Protein AF-A0A382SFZ7-F1 (afdb_monomer)

Radius of gyration: 16.22 Å; Cα contacts (8 Å, |Δi|>4): 158; chains: 1; bounding box: 41×27×42 Å

Solvent-accessible surface area (backbone atoms only — not comparable to full-atom values): 7670 Å² total; per-residue (Å²): 108,42,65,64,72,28,93,85,26,70,69,26,54,35,36,77,71,65,78,35,84,85,90,74,86,60,68,68,61,53,53,47,49,49,69,69,31,43,89,69,72,53,53,66,48,65,70,82,53,78,58,58,39,70,71,45,93,55,44,68,59,53,47,52,48,22,64,77,57,73,22,27,35,37,44,60,37,67,51,75,45,58,99,62,36,31,51,59,45,28,71,59,42,59,86,37,44,76,42,80,44,67,60,78,82,42,99,45,55,76,54,20,38,76,50,35,71,95,56,57,50,69,60,33,52,52,32,62,72,56,72

Structure (mmCIF, N/CA/C/O backbone):
data_AF-A0A382SFZ7-F1
#
_entry.id   AF-A0A382SFZ7-F1
#
loop_
_atom_site.group_PDB
_atom_site.id
_atom_site.type_symbol
_atom_site.label_atom_id
_atom_site.label_alt_id
_atom_site.label_comp_id
_atom_site.label_asym_id
_atom_site.label_entity_id
_atom_site.label_seq_id
_atom_site.pdbx_PDB_ins_code
_atom_site.Cartn_x
_atom_site.Cartn_y
_atom_site.Cartn_z
_atom_site.occupancy
_atom_site.B_iso_or_equiv
_atom_site.auth_seq_id
_atom_site.auth_comp_id
_atom_site.auth_asym_id
_atom_site.auth_atom_id
_atom_site.pdbx_PDB_model_num
ATOM 1 N N . MET A 1 1 ? 7.664 -8.482 -9.509 1.00 67.19 1 MET A N 1
ATOM 2 C CA . MET A 1 1 ? 6.554 -8.118 -10.420 1.00 67.19 1 MET A CA 1
ATOM 3 C C . MET A 1 1 ? 5.357 -9.027 -10.178 1.00 67.19 1 MET A C 1
ATOM 5 O O . MET A 1 1 ? 5.561 -10.219 -9.997 1.00 67.19 1 MET A O 1
ATOM 9 N N . CYS A 1 2 ? 4.139 -8.481 -10.144 1.00 76.44 2 CYS A N 1
ATOM 10 C CA . CYS A 1 2 ? 2.917 -9.271 -9.963 1.00 76.44 2 CYS A CA 1
ATOM 11 C C . CYS A 1 2 ? 2.487 -9.956 -11.276 1.00 76.44 2 CYS A C 1
ATOM 13 O O . CYS A 1 2 ? 2.673 -9.377 -12.344 1.00 76.44 2 CYS A O 1
ATOM 15 N N . GLU A 1 3 ? 1.888 -11.151 -11.206 1.00 80.31 3 GLU A N 1
ATOM 16 C CA . GLU A 1 3 ? 1.422 -11.913 -12.381 1.00 80.31 3 GLU A CA 1
ATOM 17 C C . GLU A 1 3 ? 0.457 -11.100 -13.258 1.00 80.31 3 GLU A C 1
ATOM 19 O O . GLU A 1 3 ? 0.642 -11.039 -14.470 1.00 80.31 3 GLU A O 1
ATOM 24 N N . GLU A 1 4 ? -0.482 -10.376 -12.647 1.00 80.94 4 GLU A N 1
ATOM 25 C CA . GLU A 1 4 ? -1.509 -9.582 -13.343 1.00 80.94 4 GLU A CA 1
ATOM 26 C C . GLU A 1 4 ? -0.941 -8.408 -14.165 1.00 80.94 4 GLU A C 1
ATOM 28 O O . GLU A 1 4 ? -1.621 -7.888 -15.054 1.00 80.94 4 GLU A O 1
ATOM 33 N N . HIS A 1 5 ? 0.307 -8.015 -13.893 1.00 81.50 5 HIS A N 1
ATOM 34 C CA . HIS A 1 5 ? 1.026 -6.923 -14.557 1.00 81.50 5 HIS A CA 1
ATOM 35 C C . HIS A 1 5 ? 2.332 -7.381 -15.218 1.00 81.50 5 HIS A C 1
ATOM 37 O O . HIS A 1 5 ? 3.143 -6.556 -15.634 1.00 81.50 5 HIS A O 1
ATOM 43 N N . SER A 1 6 ? 2.559 -8.693 -15.300 1.00 85.56 6 SER A N 1
ATOM 44 C CA . SER A 1 6 ? 3.747 -9.236 -15.944 1.00 85.56 6 SER A CA 1
ATOM 45 C C . SER A 1 6 ? 3.609 -9.176 -17.466 1.00 85.56 6 SER A C 1
ATOM 47 O O . SER A 1 6 ? 2.601 -9.660 -17.988 1.00 85.56 6 SER A O 1
ATOM 49 N N . PRO A 1 7 ? 4.619 -8.687 -18.215 1.00 86.12 7 PRO A N 1
ATOM 50 C CA . PRO A 1 7 ? 4.595 -8.738 -19.677 1.00 86.12 7 PRO A CA 1
ATOM 51 C C . PRO A 1 7 ? 4.597 -10.184 -20.199 1.00 86.12 7 PRO A C 1
ATOM 53 O O . PRO A 1 7 ? 4.180 -10.437 -21.329 1.00 86.12 7 PRO A O 1
ATOM 56 N N . TYR A 1 8 ? 5.017 -11.138 -19.362 1.00 88.69 8 TYR A N 1
ATOM 57 C CA . TYR A 1 8 ? 5.022 -12.567 -19.662 1.00 88.69 8 TYR A CA 1
ATOM 58 C C . TYR A 1 8 ? 3.699 -13.268 -19.315 1.00 88.69 8 TYR A C 1
ATOM 60 O O . TYR A 1 8 ? 3.552 -14.445 -19.630 1.00 88.69 8 TYR A O 1
ATOM 68 N N . SER A 1 9 ? 2.739 -12.592 -18.666 1.00 90.38 9 SER A N 1
ATOM 69 C CA . SER A 1 9 ? 1.435 -13.189 -18.348 1.00 90.38 9 SER A CA 1
ATOM 70 C C . SER A 1 9 ? 0.505 -13.156 -19.568 1.00 90.38 9 SER A C 1
ATOM 72 O O . SER A 1 9 ? 0.158 -12.069 -20.045 1.00 90.38 9 SER A O 1
ATOM 74 N N . PRO A 1 10 ? -0.006 -14.315 -20.032 1.00 91.75 10 PRO A N 1
ATOM 75 C CA . PRO A 1 10 ? -1.034 -14.348 -21.072 1.00 91.75 10 PRO A CA 1
ATOM 76 C C . PRO A 1 10 ? -2.314 -13.617 -20.645 1.00 91.75 10 PRO A C 1
ATOM 78 O O . PRO A 1 10 ? -2.962 -12.960 -21.458 1.00 91.75 10 PRO A O 1
ATOM 81 N N . SER A 1 11 ? -2.665 -13.683 -19.353 1.00 89.81 11 SER A N 1
ATOM 82 C CA . SER A 1 11 ? -3.833 -12.978 -18.818 1.00 89.81 11 SER A CA 1
ATOM 83 C C . SER A 1 11 ? -3.641 -11.464 -18.851 1.00 89.81 11 SER A C 1
ATOM 85 O O . SER A 1 11 ? -4.590 -10.751 -19.170 1.00 89.81 11 SER A O 1
ATOM 87 N N . HIS A 1 12 ? -2.441 -10.960 -18.547 1.00 89.81 12 HIS A N 1
ATOM 88 C CA . HIS A 1 12 ? -2.133 -9.536 -18.680 1.00 89.81 12 HIS A CA 1
ATOM 89 C C . HIS A 1 12 ? -2.269 -9.073 -20.137 1.00 89.81 12 HIS A C 1
ATOM 91 O O . HIS A 1 12 ? -2.982 -8.109 -20.415 1.00 89.81 12 HIS A O 1
ATOM 97 N N . GLN A 1 13 ? -1.674 -9.810 -21.079 1.00 92.31 13 GLN A N 1
ATOM 98 C CA . GLN A 1 13 ? -1.745 -9.489 -22.507 1.00 92.31 13 GLN A CA 1
ATOM 99 C C . GLN A 1 13 ? -3.190 -9.461 -23.031 1.00 92.31 13 GLN A C 1
ATOM 101 O O . GLN A 1 13 ? -3.567 -8.518 -23.725 1.00 92.31 13 GLN A O 1
ATOM 106 N N . ALA A 1 14 ? -4.022 -10.436 -22.650 1.00 92.75 14 ALA A N 1
ATOM 107 C CA . ALA A 1 14 ? -5.442 -10.458 -23.006 1.00 92.75 14 ALA A CA 1
ATOM 108 C C . ALA A 1 14 ? -6.202 -9.234 -22.458 1.00 92.75 14 ALA A C 1
ATOM 110 O O . ALA A 1 14 ? -7.055 -8.671 -23.143 1.00 92.75 14 ALA A O 1
ATOM 111 N N . ARG A 1 15 ? -5.876 -8.764 -21.244 1.00 91.56 15 ARG A N 1
ATOM 112 C CA . ARG A 1 15 ? -6.489 -7.547 -20.675 1.00 91.56 15 ARG A CA 1
ATOM 113 C C . ARG A 1 15 ? -6.077 -6.281 -21.405 1.00 91.56 15 ARG A C 1
ATOM 115 O O . ARG A 1 15 ? -6.925 -5.432 -21.654 1.00 91.56 15 ARG A O 1
ATOM 122 N N . VAL A 1 16 ? -4.801 -6.159 -21.768 1.00 90.00 16 VAL A N 1
ATOM 123 C CA . VAL A 1 16 ? -4.298 -5.021 -22.557 1.00 90.00 16 VAL A CA 1
ATOM 124 C C . VAL A 1 16 ? -4.984 -4.957 -23.926 1.00 90.00 16 VAL A C 1
ATOM 126 O O . VAL A 1 16 ? -5.310 -3.870 -24.390 1.00 90.00 16 VAL A O 1
ATOM 129 N N . LYS A 1 17 ? -5.277 -6.112 -24.537 1.00 93.94 17 LYS A N 1
ATOM 130 C CA . LYS A 1 17 ? -6.038 -6.214 -25.796 1.00 93.94 17 LYS A CA 1
ATOM 131 C C . LYS A 1 17 ? -7.552 -6.014 -25.642 1.00 93.94 17 LYS A C 1
ATOM 133 O O . LYS A 1 17 ? -8.257 -5.973 -26.644 1.00 93.94 17 LYS A O 1
ATOM 138 N N . GLY A 1 18 ? -8.067 -5.914 -24.415 1.00 92.38 18 GLY A N 1
ATOM 139 C CA . GLY A 1 18 ? -9.504 -5.812 -24.139 1.00 92.38 18 GLY A CA 1
ATOM 140 C C . GLY A 1 18 ? -10.276 -7.135 -24.245 1.00 92.38 18 GLY A C 1
ATOM 141 O O . GLY A 1 18 ? -11.495 -7.141 -24.123 1.00 92.38 18 GLY A O 1
ATOM 142 N N . GLU A 1 19 ? -9.586 -8.262 -24.421 1.00 95.50 19 GLU A N 1
ATOM 143 C CA . GLU A 1 19 ? -10.181 -9.605 -24.521 1.00 95.50 19 GLU A CA 1
ATOM 144 C C . GLU A 1 19 ? -10.643 -10.136 -23.153 1.00 95.50 19 GLU A C 1
ATOM 146 O O . GLU A 1 19 ? -11.472 -11.041 -23.064 1.00 95.50 19 GLU A O 1
ATOM 151 N N . LYS A 1 20 ? -10.102 -9.576 -22.065 1.00 91.25 20 LYS A N 1
ATOM 152 C CA . LYS A 1 20 ? -10.444 -9.929 -20.684 1.00 91.25 20 LYS A CA 1
ATOM 153 C C . LYS A 1 20 ? -10.596 -8.658 -19.841 1.00 91.25 20 LYS A C 1
ATOM 155 O O . LYS A 1 20 ? -9.751 -7.771 -19.937 1.00 91.25 20 LYS A O 1
ATOM 160 N N . PRO A 1 21 ? -11.616 -8.547 -18.975 1.00 89.81 21 PRO A N 1
ATOM 161 C CA . PRO A 1 21 ? -11.753 -7.386 -18.104 1.00 89.81 21 PRO A CA 1
ATOM 162 C C . PRO A 1 21 ? -10.776 -7.431 -16.917 1.00 89.81 21 PRO A C 1
ATOM 164 O O . PRO A 1 21 ? -10.335 -8.495 -16.459 1.00 89.81 21 PRO A O 1
ATOM 167 N N . TYR A 1 22 ? -10.475 -6.253 -16.367 1.00 86.31 22 TYR A N 1
ATOM 168 C CA . TYR A 1 22 ? -9.848 -6.138 -15.051 1.00 86.31 22 TYR A CA 1
ATOM 169 C C . TYR A 1 22 ? -10.872 -6.452 -13.961 1.00 86.31 22 TYR A C 1
ATOM 171 O O . TYR A 1 22 ? -11.999 -5.966 -13.996 1.00 86.31 22 TYR A O 1
ATOM 179 N N . ARG A 1 23 ? -10.464 -7.248 -12.971 1.00 87.44 23 ARG A N 1
ATOM 180 C CA . ARG A 1 23 ? -11.290 -7.548 -11.799 1.00 87.44 23 ARG A CA 1
ATOM 181 C C . ARG A 1 23 ? -11.038 -6.478 -10.750 1.00 87.44 23 ARG A C 1
ATOM 183 O O . ARG A 1 23 ? -9.892 -6.267 -10.362 1.00 87.44 23 ARG A O 1
ATOM 190 N N . ARG A 1 24 ? -12.093 -5.807 -10.307 1.00 88.75 24 ARG A N 1
ATOM 191 C CA . ARG A 1 24 ? -12.042 -4.821 -9.228 1.00 88.75 24 ARG A CA 1
ATOM 192 C C . ARG A 1 24 ? -13.165 -5.151 -8.260 1.00 88.75 24 ARG A C 1
ATOM 194 O O . ARG A 1 24 ? -14.273 -5.442 -8.694 1.00 88.75 24 ARG A O 1
ATOM 201 N N . MET A 1 25 ? -12.841 -5.187 -6.976 1.00 91.56 25 MET A N 1
ATOM 202 C CA . MET A 1 25 ? -13.854 -5.272 -5.932 1.00 91.56 25 MET A CA 1
ATOM 203 C C . MET A 1 25 ? -14.520 -3.902 -5.822 1.00 91.56 25 MET A C 1
ATOM 205 O O . MET A 1 25 ? -13.822 -2.895 -5.916 1.00 91.56 25 MET A O 1
ATOM 209 N N . GLU A 1 26 ? -15.838 -3.862 -5.657 1.00 94.62 26 GLU A N 1
ATOM 210 C CA . GLU A 1 26 ? -16.553 -2.612 -5.398 1.00 94.62 26 GLU A CA 1
ATOM 211 C C . GLU A 1 26 ? -16.436 -2.225 -3.917 1.00 94.62 26 GLU A C 1
ATOM 213 O O . GLU A 1 26 ? -16.304 -3.089 -3.042 1.00 94.62 26 GLU A O 1
ATOM 218 N N . ILE A 1 27 ? -16.447 -0.924 -3.628 1.00 96.25 27 ILE A N 1
ATOM 219 C CA . ILE A 1 27 ? -16.184 -0.408 -2.276 1.00 96.25 27 ILE A CA 1
ATOM 220 C C . ILE A 1 27 ? -17.266 -0.816 -1.279 1.00 96.25 27 ILE A C 1
ATOM 222 O O . ILE A 1 27 ? -16.948 -1.143 -0.140 1.00 96.25 27 ILE A O 1
ATOM 226 N N . GLU A 1 28 ? -18.510 -0.925 -1.730 1.00 98.00 28 GLU A N 1
ATOM 227 C CA . GLU A 1 28 ? -19.669 -1.307 -0.926 1.00 98.00 28 GLU A CA 1
ATOM 228 C C . GLU A 1 28 ? -19.490 -2.710 -0.330 1.00 98.00 28 GLU A C 1
ATOM 230 O O . GLU A 1 28 ? -19.947 -2.992 0.777 1.00 98.00 28 GLU A O 1
ATOM 235 N N . THR A 1 29 ? -18.773 -3.598 -1.033 1.00 96.62 29 THR A N 1
ATOM 236 C CA . THR A 1 29 ? -18.438 -4.932 -0.509 1.00 96.62 29 THR A CA 1
ATOM 237 C C . THR A 1 29 ? -17.491 -4.828 0.684 1.00 96.62 29 THR A C 1
ATOM 239 O O . THR A 1 29 ? -17.668 -5.527 1.679 1.00 96.62 29 THR A O 1
ATOM 242 N N . ILE A 1 30 ? -16.499 -3.941 0.603 1.00 96.12 30 ILE A N 1
ATOM 243 C CA . ILE A 1 30 ? -15.517 -3.731 1.670 1.00 96.12 30 ILE A CA 1
ATOM 244 C C . ILE A 1 30 ? -16.190 -3.057 2.869 1.00 96.12 30 ILE A C 1
ATOM 246 O O . ILE A 1 30 ? -16.039 -3.528 3.992 1.00 96.12 30 ILE A O 1
ATOM 250 N N . GLU A 1 31 ? -16.984 -2.010 2.638 1.00 97.56 31 GLU A N 1
ATOM 25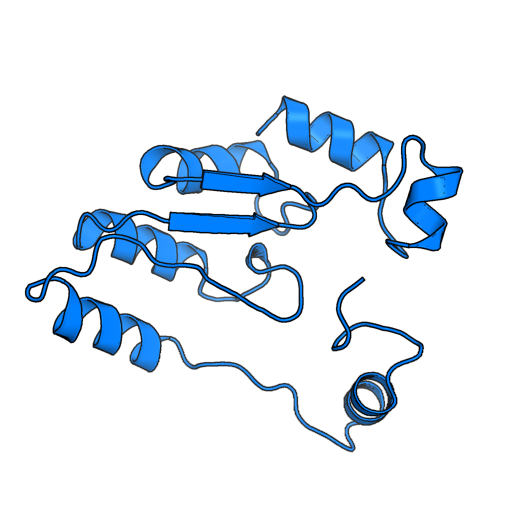1 C CA . GLU A 1 31 ? -17.752 -1.323 3.687 1.00 97.56 31 GLU A CA 1
ATOM 252 C C . GLU A 1 31 ? -18.669 -2.286 4.441 1.00 97.56 31 GLU A C 1
ATOM 254 O O . GLU A 1 31 ? -18.692 -2.291 5.674 1.00 97.56 31 GLU A O 1
ATOM 259 N N . LYS A 1 32 ? -19.364 -3.159 3.703 1.00 97.00 32 LYS A N 1
ATOM 260 C CA . LYS A 1 32 ? -20.197 -4.205 4.289 1.00 97.00 32 LYS A CA 1
ATOM 261 C C . LYS A 1 32 ? -19.383 -5.122 5.205 1.00 97.00 32 LYS A C 1
ATOM 263 O O . LYS A 1 32 ? -19.785 -5.313 6.350 1.00 97.00 32 LYS A O 1
ATOM 268 N N . ILE A 1 33 ? -18.229 -5.622 4.753 1.00 95.19 33 ILE A N 1
ATOM 269 C CA . ILE A 1 33 ? -17.355 -6.489 5.565 1.00 95.19 33 ILE A CA 1
ATOM 270 C C . ILE A 1 33 ? -16.914 -5.786 6.852 1.00 95.19 33 ILE A C 1
ATOM 272 O O . ILE A 1 33 ? -17.001 -6.378 7.923 1.00 95.19 33 ILE A O 1
ATOM 276 N N . PHE A 1 34 ? -16.490 -4.522 6.781 1.00 96.25 34 PHE A N 1
ATOM 277 C CA . PHE A 1 34 ? -16.151 -3.754 7.983 1.00 96.25 34 PHE A CA 1
ATOM 278 C C . PHE A 1 34 ? -17.337 -3.678 8.950 1.00 96.25 34 PHE A C 1
ATOM 280 O O . PHE A 1 34 ? -17.191 -4.006 10.127 1.00 96.25 34 PHE A O 1
ATOM 287 N N . SER A 1 35 ? -18.523 -3.321 8.448 1.00 95.56 35 SER A N 1
ATOM 288 C CA . SER A 1 35 ? -19.722 -3.185 9.280 1.00 95.56 35 SER A CA 1
ATOM 289 C C . SER A 1 35 ? -20.162 -4.500 9.935 1.00 95.56 35 SER A C 1
ATOM 291 O O . SER A 1 35 ? -20.554 -4.503 11.100 1.00 95.56 35 SER A O 1
ATOM 293 N N . GLU A 1 36 ? -20.061 -5.622 9.218 1.00 95.50 36 GLU A N 1
ATOM 294 C CA . GLU A 1 36 ? -20.488 -6.937 9.701 1.00 95.50 36 GLU A CA 1
ATOM 295 C C . GLU A 1 36 ? -19.444 -7.578 10.624 1.00 95.50 36 GLU A C 1
ATOM 297 O O . GLU A 1 36 ? -19.799 -8.311 11.549 1.00 95.50 36 GLU A O 1
ATOM 302 N N . CYS A 1 37 ? -18.153 -7.317 10.404 1.00 94.75 37 CYS A N 1
ATOM 303 C CA . CYS A 1 37 ? -17.078 -8.020 11.100 1.00 94.75 37 CYS A CA 1
ATOM 304 C C . CYS A 1 37 ? -16.443 -7.230 12.254 1.00 94.75 37 CYS A C 1
ATOM 306 O O . CYS A 1 37 ? -15.856 -7.862 13.134 1.00 94.75 37 CYS A O 1
ATOM 308 N N . ALA A 1 38 ? -16.567 -5.898 12.313 1.00 85.38 38 ALA A N 1
ATOM 309 C CA . ALA A 1 38 ? -15.939 -5.089 13.368 1.00 85.38 38 ALA A CA 1
ATOM 310 C C . ALA A 1 38 ? -16.378 -5.506 14.784 1.00 85.38 38 ALA A C 1
ATOM 312 O O . ALA A 1 38 ? -15.545 -5.705 15.664 1.00 85.38 38 ALA A O 1
ATOM 313 N N . GLY A 1 39 ? -17.677 -5.754 14.990 1.00 86.56 39 GLY A N 1
ATOM 314 C CA . GLY A 1 39 ? -18.203 -6.263 16.266 1.00 86.56 39 GLY A CA 1
ATOM 315 C C . GLY A 1 39 ? -17.889 -7.740 16.544 1.00 86.56 39 GLY A C 1
ATOM 316 O O . GLY A 1 39 ? -18.137 -8.221 17.645 1.00 86.56 39 GLY A O 1
ATOM 317 N N . ASN A 1 40 ? -17.338 -8.459 15.562 1.00 92.12 40 ASN A N 1
ATOM 318 C CA . ASN A 1 40 ? -17.098 -9.904 15.599 1.00 92.12 40 ASN A CA 1
ATOM 319 C C . ASN A 1 40 ? -15.599 -10.255 15.613 1.00 92.12 40 ASN A C 1
ATOM 321 O O . ASN A 1 40 ? -15.203 -11.351 15.220 1.00 92.12 40 ASN A O 1
ATOM 325 N N . GLY A 1 41 ? -14.756 -9.331 16.082 1.00 93.19 41 GLY A N 1
ATOM 326 C CA . GLY A 1 41 ? -13.333 -9.588 16.304 1.00 93.19 41 GLY A CA 1
ATOM 327 C C . GLY A 1 41 ? -12.434 -9.351 15.092 1.00 93.19 41 GLY A C 1
ATOM 328 O O . GLY A 1 41 ? -11.289 -9.806 15.110 1.00 93.19 41 GLY A O 1
ATOM 329 N N . LEU A 1 42 ? -12.903 -8.631 14.066 1.00 95.88 42 LEU A N 1
ATOM 330 C CA . LEU A 1 42 ? -12.016 -8.085 13.039 1.00 95.88 42 LEU A CA 1
ATOM 331 C C . LEU A 1 42 ? -11.013 -7.123 13.690 1.00 95.88 42 LEU A C 1
ATOM 333 O O . LEU A 1 42 ? -11.406 -6.161 14.340 1.00 95.88 42 LEU A O 1
ATOM 337 N N . ARG A 1 43 ? -9.717 -7.393 13.518 1.00 96.19 43 ARG A N 1
ATOM 338 C CA . ARG A 1 43 ? -8.628 -6.590 14.109 1.00 96.19 43 ARG A CA 1
ATOM 339 C C . ARG A 1 43 ? -7.713 -5.959 13.081 1.00 96.19 43 ARG A C 1
ATOM 341 O O . ARG A 1 43 ? -7.111 -4.929 13.354 1.00 96.19 43 ARG A O 1
ATOM 348 N N . GLU A 1 44 ? -7.581 -6.594 11.929 1.00 96.62 44 GLU A N 1
ATOM 349 C CA . GLU A 1 44 ? -6.651 -6.190 10.891 1.00 96.62 44 GLU A CA 1
ATOM 350 C C . GLU A 1 44 ? -7.220 -6.549 9.522 1.00 96.62 44 GLU A C 1
ATOM 352 O O . GLU A 1 44 ? -7.857 -7.593 9.361 1.00 96.62 44 GLU A O 1
ATOM 357 N N . ILE A 1 45 ? -6.963 -5.693 8.539 1.00 95.88 45 ILE A N 1
ATOM 358 C CA . ILE A 1 45 ? -7.190 -5.979 7.128 1.00 95.88 45 ILE A CA 1
ATOM 359 C C . ILE A 1 45 ? -5.874 -5.965 6.358 1.00 95.88 45 ILE A C 1
ATOM 361 O O . ILE A 1 45 ? -4.993 -5.143 6.605 1.00 95.88 45 ILE A O 1
ATOM 365 N N . ILE A 1 46 ? -5.780 -6.851 5.369 1.00 95.50 46 ILE A N 1
ATOM 366 C CA . ILE A 1 46 ? -4.661 -6.913 4.430 1.00 95.50 46 ILE A CA 1
ATOM 367 C C . ILE A 1 46 ? -5.224 -6.688 3.024 1.00 95.50 46 ILE A C 1
ATOM 369 O O . ILE A 1 46 ? -5.747 -7.635 2.429 1.00 95.50 46 ILE A O 1
ATOM 373 N N . PRO A 1 47 ? -5.163 -5.462 2.466 1.00 90.50 47 PRO A N 1
ATOM 374 C CA . PRO A 1 47 ? -5.549 -5.199 1.083 1.00 90.50 47 PRO A CA 1
ATOM 375 C C . PRO A 1 47 ? -4.577 -5.871 0.107 1.00 90.50 47 PRO A C 1
ATOM 377 O O . PRO A 1 47 ? -3.691 -5.241 -0.470 1.00 90.50 47 PRO A O 1
ATOM 380 N N . SER A 1 48 ? -4.726 -7.181 -0.092 1.00 76.31 48 SER A N 1
ATOM 381 C CA . SER A 1 48 ? -3.956 -7.905 -1.093 1.00 76.31 48 SER A CA 1
ATOM 382 C C . SER A 1 48 ? -4.571 -7.634 -2.460 1.00 76.31 48 SER A C 1
ATOM 384 O O . SER A 1 48 ? -5.626 -8.169 -2.810 1.00 76.31 48 SER A O 1
ATOM 386 N N . THR A 1 49 ? -3.912 -6.796 -3.247 1.00 72.94 49 THR A N 1
ATOM 387 C CA . THR A 1 49 ? -4.193 -6.703 -4.678 1.00 72.94 49 THR A CA 1
ATOM 388 C C . THR A 1 49 ? -3.086 -7.406 -5.441 1.00 72.94 49 THR A C 1
ATOM 390 O O . THR A 1 49 ? -1.952 -7.526 -4.978 1.00 72.94 49 THR A O 1
ATOM 393 N N . MET A 1 50 ? -3.412 -7.877 -6.636 1.00 73.06 50 MET A N 1
ATOM 394 C CA . MET A 1 50 ? -2.399 -8.300 -7.586 1.00 73.06 50 MET A CA 1
ATOM 395 C C . MET A 1 50 ? -1.861 -7.050 -8.300 1.00 73.06 50 MET A C 1
ATOM 397 O O . MET A 1 50 ? -2.278 -6.744 -9.412 1.00 73.06 50 MET A O 1
ATOM 401 N N . GLY A 1 51 ? -1.005 -6.279 -7.626 1.00 85.06 51 GLY A N 1
ATOM 402 C CA . GLY A 1 51 ? -0.532 -4.974 -8.096 1.00 85.06 51 GLY A CA 1
ATOM 403 C C . GLY A 1 51 ? -0.156 -4.043 -6.943 1.00 85.06 51 GLY A C 1
ATOM 404 O O . GLY A 1 51 ? 0.164 -4.513 -5.857 1.00 85.06 51 GLY A O 1
ATOM 405 N N . GLU A 1 52 ? -0.178 -2.732 -7.199 1.00 91.44 52 GLU A N 1
ATOM 406 C CA . GLU A 1 52 ? 0.055 -1.692 -6.186 1.00 91.44 52 GLU A CA 1
ATOM 407 C C . GLU A 1 52 ? -1.269 -1.298 -5.508 1.00 91.44 52 GLU A C 1
ATOM 409 O O . GLU A 1 52 ? -2.095 -0.664 -6.169 1.00 91.44 52 GLU A O 1
ATOM 414 N N . PRO A 1 53 ? -1.507 -1.613 -4.219 1.00 93.69 53 PRO A N 1
ATOM 415 C CA . PRO A 1 53 ? -2.781 -1.303 -3.566 1.00 93.69 53 PRO A CA 1
ATOM 416 C C . PRO A 1 53 ? -3.110 0.193 -3.546 1.00 93.69 53 PRO A C 1
ATOM 418 O O . PRO A 1 53 ? -4.278 0.563 -3.688 1.00 93.69 53 PRO A O 1
ATOM 421 N N . LEU A 1 54 ? -2.101 1.067 -3.448 1.00 95.19 54 LEU A N 1
ATOM 422 C CA . LEU A 1 54 ? -2.301 2.514 -3.366 1.00 95.19 54 LEU A CA 1
ATOM 423 C C . LEU A 1 54 ? -2.858 3.137 -4.655 1.00 95.19 54 LEU A C 1
ATOM 425 O O . LEU A 1 54 ? -3.297 4.285 -4.610 1.00 95.19 54 LEU A O 1
ATOM 429 N N . ILE A 1 55 ? -2.915 2.417 -5.789 1.00 93.19 55 ILE A N 1
ATOM 430 C CA . ILE A 1 55 ? -3.619 2.892 -7.000 1.00 93.19 55 ILE A CA 1
ATOM 431 C C . ILE A 1 55 ? -5.132 2.670 -6.927 1.00 93.19 55 ILE A C 1
ATOM 433 O O . ILE A 1 55 ? -5.880 3.276 -7.702 1.00 93.19 55 ILE A O 1
ATOM 437 N N . TYR A 1 56 ? -5.616 1.812 -6.024 1.00 93.62 56 TYR A N 1
ATOM 438 C CA . TYR A 1 56 ? -7.041 1.528 -5.917 1.00 93.62 56 TYR A CA 1
ATOM 439 C C . TYR A 1 56 ? -7.807 2.816 -5.594 1.00 93.62 56 TYR A C 1
ATOM 441 O O . TYR A 1 56 ? -7.429 3.576 -4.700 1.00 93.62 56 TYR A O 1
ATOM 449 N N . LYS A 1 57 ? -8.865 3.107 -6.365 1.00 94.12 57 LYS A N 1
ATOM 450 C CA . LYS A 1 57 ? -9.597 4.389 -6.295 1.00 94.12 57 LYS A CA 1
ATOM 451 C C . LYS A 1 57 ? -10.189 4.680 -4.911 1.00 94.12 57 LYS A C 1
ATOM 453 O O . LYS A 1 57 ? -10.370 5.840 -4.577 1.00 94.12 57 LYS A O 1
ATOM 458 N N . HIS A 1 58 ? -10.447 3.645 -4.111 1.00 96.06 58 HIS A N 1
ATOM 459 C CA . HIS A 1 58 ? -11.056 3.769 -2.786 1.00 96.06 58 HIS A CA 1
ATOM 460 C C . HIS A 1 58 ? -10.085 3.451 -1.639 1.00 96.06 58 HIS A C 1
ATOM 462 O O . HIS A 1 58 ? -10.528 3.174 -0.531 1.00 96.06 58 HIS A O 1
ATOM 468 N N . MET A 1 59 ? -8.766 3.489 -1.866 1.00 97.06 59 MET A N 1
ATOM 469 C CA . MET A 1 59 ? -7.792 3.204 -0.803 1.00 97.06 59 MET A CA 1
ATOM 470 C C . MET A 1 59 ? -7.920 4.166 0.391 1.00 97.06 59 MET A C 1
ATOM 472 O O . MET A 1 59 ? -7.885 3.723 1.533 1.00 97.06 59 MET A O 1
ATOM 476 N N . GLN A 1 60 ? -8.146 5.463 0.147 1.00 97.75 60 GLN A N 1
ATOM 477 C CA . GLN A 1 60 ? -8.394 6.431 1.227 1.00 97.75 60 GLN A CA 1
ATOM 478 C C . GLN A 1 60 ? -9.648 6.067 2.032 1.00 97.75 60 GLN A C 1
ATOM 480 O O . GLN A 1 60 ? -9.608 6.073 3.256 1.00 97.75 60 GLN A O 1
ATOM 485 N N . ARG A 1 61 ? -10.718 5.624 1.360 1.00 98.00 61 ARG A N 1
ATOM 486 C CA . ARG A 1 61 ? -11.931 5.148 2.034 1.00 98.00 61 ARG A CA 1
ATOM 487 C C . ARG A 1 61 ? -11.664 3.925 2.917 1.00 98.00 61 ARG A C 1
ATOM 489 O O . ARG A 1 61 ? -12.215 3.828 4.003 1.00 98.00 61 ARG A O 1
ATOM 496 N N . ILE A 1 62 ? -10.795 3.009 2.487 1.00 97.69 62 ILE A N 1
ATOM 497 C CA . ILE A 1 62 ? -10.374 1.869 3.319 1.00 97.69 62 ILE A CA 1
ATOM 498 C C . ILE A 1 62 ? -9.662 2.355 4.591 1.00 97.69 62 ILE A C 1
ATOM 500 O O . ILE A 1 62 ? -9.944 1.850 5.672 1.00 97.69 62 ILE A O 1
ATOM 504 N N . ILE A 1 63 ? -8.781 3.352 4.481 1.00 98.31 63 ILE A N 1
ATOM 505 C CA . ILE A 1 63 ? -8.081 3.947 5.631 1.00 98.31 63 ILE A CA 1
ATOM 506 C C . ILE A 1 63 ? -9.072 4.635 6.584 1.00 98.31 63 ILE A C 1
ATOM 508 O O . ILE A 1 63 ? -8.991 4.450 7.796 1.00 98.31 63 ILE A O 1
ATOM 512 N N . GLU A 1 64 ? -10.052 5.371 6.055 1.00 98.44 64 GLU A N 1
ATOM 513 C CA . GLU A 1 64 ? -11.132 5.959 6.860 1.00 98.44 64 GLU A CA 1
ATOM 514 C C . GLU A 1 64 ? -11.924 4.891 7.628 1.00 98.44 64 GLU A C 1
ATOM 516 O O . GLU A 1 64 ? -12.230 5.080 8.804 1.00 98.44 64 GLU A O 1
ATOM 521 N N . LEU A 1 65 ? -12.230 3.753 6.995 1.00 98.19 65 LEU A N 1
ATOM 522 C CA . LEU A 1 65 ? -12.900 2.631 7.659 1.00 98.19 65 LEU A CA 1
ATOM 523 C C . LEU A 1 65 ? -12.031 2.034 8.774 1.00 98.19 65 LEU A C 1
ATOM 525 O O . LEU A 1 65 ? -12.553 1.715 9.841 1.00 98.19 65 LEU A O 1
ATOM 529 N N . CYS A 1 66 ? -10.715 1.926 8.570 1.00 98.00 66 CYS A N 1
ATOM 530 C CA . CYS A 1 66 ? -9.784 1.510 9.621 1.00 98.00 66 CYS A CA 1
ATOM 531 C C . CYS A 1 66 ? -9.860 2.428 10.848 1.00 98.00 66 CYS A C 1
ATOM 533 O O . CYS A 1 66 ? -9.951 1.934 11.970 1.00 98.00 66 CYS A O 1
ATOM 535 N N . HIS A 1 67 ? -9.902 3.750 10.645 1.00 97.94 67 HIS A N 1
ATOM 536 C CA . HIS A 1 67 ? -10.125 4.701 11.736 1.00 97.94 67 HIS A CA 1
ATOM 537 C C . HIS A 1 67 ? -11.493 4.516 12.399 1.00 97.94 67 HIS A C 1
ATOM 539 O O . HIS A 1 67 ? -11.576 4.450 13.621 1.00 97.94 67 HIS A O 1
ATOM 545 N N . GLN A 1 68 ? -12.559 4.421 11.601 1.00 97.50 68 GLN A N 1
ATOM 546 C CA . GLN A 1 68 ? -13.936 4.350 12.091 1.00 97.50 68 GLN A CA 1
ATOM 547 C C . GLN A 1 68 ? -14.197 3.109 12.956 1.00 97.50 68 GLN A C 1
ATOM 549 O O . GLN A 1 68 ? -14.938 3.190 13.934 1.00 97.50 68 GLN A O 1
ATOM 554 N N . TYR A 1 69 ? -13.628 1.967 12.576 1.00 97.25 69 TYR A N 1
ATOM 555 C CA . TYR A 1 69 ? -13.875 0.678 13.224 1.00 97.25 69 TYR A CA 1
ATOM 556 C C . TYR A 1 69 ? -12.723 0.215 14.126 1.00 97.25 69 TYR A C 1
ATOM 558 O O . TYR A 1 69 ? -12.756 -0.913 14.607 1.00 97.25 69 TYR A O 1
ATOM 566 N N . GLU A 1 70 ? -11.707 1.058 14.336 1.00 96.44 70 GLU A N 1
ATOM 567 C CA . GLU A 1 70 ? -10.496 0.736 15.109 1.00 96.44 70 GLU A CA 1
ATOM 568 C C . GLU A 1 70 ? -9.780 -0.545 14.626 1.00 96.44 70 GLU A C 1
ATOM 570 O O . GLU A 1 70 ? -9.179 -1.295 15.398 1.00 96.44 70 GLU A O 1
ATOM 575 N N . VAL A 1 71 ? -9.822 -0.785 1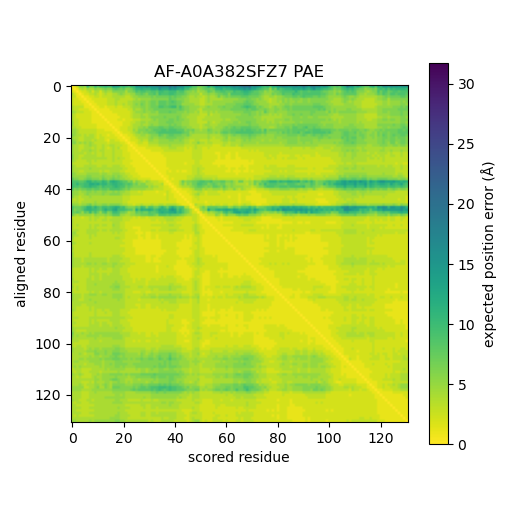3.313 1.00 97.38 71 VAL A N 1
ATOM 576 C CA . VAL A 1 71 ? -9.185 -1.923 12.640 1.00 97.38 71 VAL A CA 1
ATOM 577 C C . VAL A 1 71 ? -7.828 -1.492 12.096 1.00 97.38 71 VAL A C 1
ATOM 579 O O . VAL A 1 71 ? -7.687 -0.410 11.531 1.00 97.38 71 VAL A O 1
ATOM 582 N N . LYS A 1 72 ? -6.811 -2.342 12.237 1.00 98.06 72 LYS A N 1
ATOM 583 C CA . LYS A 1 72 ? -5.467 -2.063 11.728 1.00 98.06 72 LYS A CA 1
ATOM 584 C C . LYS A 1 72 ? -5.315 -2.372 10.243 1.00 98.06 72 LYS A C 1
ATOM 586 O O . LYS A 1 72 ? -5.966 -3.259 9.694 1.00 98.06 72 LYS A O 1
ATOM 591 N N . LEU A 1 73 ? -4.426 -1.633 9.594 1.00 98.19 73 LEU A N 1
ATOM 592 C CA . LEU A 1 73 ? -4.055 -1.823 8.201 1.00 98.19 73 LEU A CA 1
ATOM 593 C C . LEU A 1 73 ? -2.696 -2.513 8.105 1.00 98.19 73 LEU A C 1
ATOM 595 O O . LEU A 1 73 ? -1.687 -1.983 8.562 1.00 98.19 73 LEU A O 1
ATOM 599 N N . ASN A 1 74 ? -2.663 -3.648 7.422 1.00 97.88 74 ASN A N 1
ATOM 600 C CA . ASN A 1 74 ? -1.438 -4.324 7.039 1.00 97.88 74 ASN A CA 1
ATOM 601 C C . ASN A 1 74 ? -1.259 -4.193 5.522 1.00 97.88 74 ASN A C 1
ATOM 603 O O . ASN A 1 74 ? -1.978 -4.794 4.721 1.00 97.88 74 ASN A O 1
ATOM 607 N N . LEU A 1 75 ? -0.327 -3.331 5.128 1.00 96.88 75 LEU A N 1
ATOM 608 C CA . LEU A 1 75 ? -0.123 -2.921 3.746 1.00 96.88 75 LEU A CA 1
ATOM 609 C C . LEU A 1 75 ? 1.159 -3.539 3.184 1.00 96.88 75 LEU A C 1
ATOM 611 O O . LEU A 1 75 ? 2.207 -3.524 3.825 1.00 96.88 75 LEU A O 1
ATOM 615 N N . THR A 1 76 ? 1.086 -4.020 1.944 1.00 95.44 76 THR A N 1
ATOM 616 C CA . THR A 1 76 ? 2.263 -4.332 1.124 1.00 95.44 76 THR A CA 1
ATOM 617 C C . THR A 1 76 ? 2.232 -3.451 -0.120 1.00 95.44 76 THR A C 1
ATOM 619 O O . THR A 1 76 ? 1.308 -3.569 -0.920 1.00 95.44 76 THR A O 1
ATOM 622 N N . THR A 1 77 ? 3.226 -2.583 -0.296 1.00 93.69 77 THR A N 1
ATOM 623 C CA . THR A 1 77 ? 3.350 -1.654 -1.433 1.00 93.69 77 THR A CA 1
ATOM 624 C C . THR A 1 77 ? 4.667 -1.884 -2.182 1.00 93.69 77 THR A C 1
ATOM 626 O O . THR A 1 77 ? 5.611 -2.479 -1.660 1.00 93.69 77 THR A O 1
ATOM 629 N N . ASN A 1 78 ? 4.743 -1.438 -3.432 1.00 92.50 78 ASN A N 1
ATOM 630 C CA . ASN A 1 78 ? 5.968 -1.383 -4.227 1.00 92.50 78 ASN A CA 1
ATOM 631 C C . ASN A 1 78 ? 6.757 -0.071 -4.037 1.00 92.50 78 ASN A C 1
ATOM 633 O O . ASN A 1 78 ? 7.775 0.119 -4.703 1.00 92.50 78 ASN A O 1
ATOM 637 N N . GLY A 1 79 ? 6.281 0.824 -3.163 1.00 93.38 79 GLY A N 1
ATOM 638 C CA . GLY A 1 79 ? 6.970 2.062 -2.792 1.00 93.38 79 GLY A CA 1
ATOM 639 C C . GLY A 1 79 ? 6.831 3.211 -3.790 1.00 93.38 79 GLY A C 1
ATOM 640 O O . GLY A 1 79 ? 7.564 4.180 -3.676 1.00 93.38 79 GLY A O 1
ATOM 641 N N . THR A 1 80 ? 5.913 3.129 -4.760 1.00 92.81 80 THR A N 1
ATOM 642 C CA . THR A 1 80 ? 5.710 4.200 -5.763 1.00 92.81 80 THR A CA 1
ATOM 643 C C . THR A 1 80 ? 4.771 5.327 -5.316 1.00 92.81 80 THR A C 1
ATOM 645 O O . THR A 1 80 ? 4.615 6.303 -6.046 1.00 92.81 80 THR A O 1
ATOM 648 N N . PHE A 1 81 ? 4.103 5.184 -4.163 1.00 96.12 81 PHE A N 1
ATOM 649 C CA . PHE A 1 81 ? 3.250 6.200 -3.513 1.00 96.12 81 PHE A CA 1
ATOM 650 C C . PHE A 1 81 ? 2.420 7.095 -4.467 1.00 96.12 81 PHE A C 1
ATOM 652 O O . PHE A 1 81 ? 2.482 8.327 -4.416 1.00 96.12 81 PHE A O 1
ATOM 659 N N . PRO A 1 82 ? 1.597 6.497 -5.347 1.00 94.81 82 PRO A N 1
ATOM 660 C CA . PRO A 1 82 ? 0.941 7.199 -6.447 1.00 94.81 82 PRO A CA 1
ATOM 661 C C . PRO A 1 82 ? -0.064 8.254 -5.963 1.00 94.81 82 PRO A C 1
ATOM 663 O O . PRO A 1 82 ? -0.745 8.064 -4.958 1.00 94.81 82 PRO A O 1
ATOM 666 N N . ARG A 1 83 ? -0.256 9.322 -6.748 1.00 95.81 83 ARG A N 1
ATOM 667 C CA . ARG A 1 83 ? -1.211 10.435 -6.529 1.00 95.81 83 ARG A CA 1
ATOM 668 C C . ARG A 1 83 ? -0.860 11.394 -5.391 1.00 95.81 83 ARG A C 1
ATOM 670 O O . ARG A 1 83 ? -0.850 12.591 -5.638 1.00 95.81 83 ARG A O 1
ATOM 677 N N . LEU A 1 84 ? -0.617 10.890 -4.182 1.00 97.25 84 LEU A N 1
ATOM 678 C CA . LEU A 1 84 ? -0.420 11.735 -2.996 1.00 97.25 84 LEU A CA 1
ATOM 679 C C . LEU A 1 84 ? 1.059 11.963 -2.654 1.00 97.25 84 LEU A C 1
ATOM 681 O O . LEU A 1 84 ? 1.372 12.949 -1.994 1.00 97.25 84 LEU A O 1
ATOM 685 N N . GLY A 1 85 ? 1.961 11.099 -3.130 1.00 97.75 85 GLY A N 1
ATOM 686 C CA . GLY A 1 85 ? 3.364 11.102 -2.713 1.00 97.75 85 GLY A CA 1
ATOM 687 C C . GLY A 1 85 ? 3.565 10.451 -1.343 1.00 97.75 85 GLY A C 1
ATOM 688 O O . GLY A 1 85 ? 2.600 10.167 -0.632 1.00 97.75 85 GLY A O 1
ATOM 689 N N . ALA A 1 86 ? 4.825 10.174 -1.002 1.00 98.19 86 ALA A N 1
ATOM 690 C CA . ALA A 1 86 ? 5.197 9.418 0.194 1.00 98.19 86 ALA A CA 1
ATOM 691 C C . ALA A 1 86 ? 4.688 10.053 1.498 1.00 98.19 86 ALA A C 1
ATOM 693 O O . ALA A 1 86 ? 4.020 9.375 2.269 1.00 98.19 86 ALA A O 1
ATOM 694 N N . GLU A 1 87 ? 4.923 11.354 1.692 1.00 98.56 87 GLU A N 1
ATOM 695 C CA . GLU A 1 87 ? 4.564 12.089 2.917 1.00 98.56 87 GLU A CA 1
ATOM 696 C C . GLU A 1 87 ? 3.057 12.038 3.204 1.00 98.56 87 GLU A C 1
ATOM 698 O O . GLU A 1 87 ? 2.626 11.530 4.235 1.00 98.56 87 GLU A O 1
ATOM 703 N N . ASN A 1 88 ? 2.229 12.459 2.245 1.00 98.56 88 ASN A N 1
ATOM 704 C CA . ASN A 1 88 ? 0.775 12.461 2.419 1.00 98.56 88 ASN A CA 1
ATOM 705 C C . ASN A 1 88 ? 0.203 11.041 2.568 1.00 98.56 88 ASN A C 1
ATOM 707 O O . ASN A 1 88 ? -0.806 10.838 3.242 1.00 98.56 88 ASN A O 1
ATOM 711 N N . TRP A 1 89 ? 0.812 10.035 1.928 1.00 98.38 89 TRP A N 1
ATOM 712 C CA . TRP A 1 89 ? 0.425 8.647 2.176 1.00 98.38 89 TRP A CA 1
ATOM 713 C C . TRP A 1 89 ? 0.825 8.185 3.577 1.00 98.38 89 TRP A C 1
ATOM 715 O O . TRP A 1 89 ? 0.041 7.467 4.195 1.00 98.38 89 TRP A O 1
ATOM 725 N N . ALA A 1 90 ? 1.985 8.593 4.095 1.00 98.38 90 ALA A N 1
ATOM 726 C CA . ALA A 1 90 ? 2.411 8.284 5.457 1.00 98.38 90 ALA A CA 1
ATOM 727 C C . ALA A 1 90 ? 1.447 8.870 6.490 1.00 98.38 90 ALA A C 1
ATOM 729 O O . ALA A 1 90 ? 0.981 8.135 7.359 1.00 98.38 90 ALA A O 1
ATOM 730 N N . GLU A 1 91 ? 1.052 10.137 6.340 1.00 98.56 91 GLU A N 1
ATOM 731 C CA . GLU A 1 91 ? 0.076 10.786 7.228 1.00 98.56 91 GLU A CA 1
ATOM 732 C C . GLU A 1 91 ? -1.248 10.016 7.322 1.00 98.56 91 GLU A C 1
ATOM 734 O O . GLU A 1 91 ? -1.856 9.948 8.390 1.00 98.56 91 GLU A O 1
ATOM 739 N N . LEU A 1 92 ? -1.684 9.393 6.223 1.00 98.44 92 LEU A N 1
ATOM 740 C CA . LEU A 1 92 ? -2.899 8.579 6.188 1.00 98.44 92 LEU A CA 1
ATOM 741 C C . LEU A 1 92 ? -2.677 7.152 6.714 1.00 98.44 92 LEU A C 1
ATOM 743 O O . LEU A 1 92 ? -3.535 6.602 7.399 1.00 98.44 92 LEU A O 1
ATOM 747 N N . ILE A 1 93 ? -1.558 6.516 6.364 1.00 98.31 93 ILE A N 1
ATOM 748 C CA . ILE A 1 93 ? -1.336 5.081 6.599 1.00 98.31 93 ILE A CA 1
ATOM 749 C C . ILE A 1 93 ? -0.766 4.821 7.992 1.00 98.31 93 ILE A C 1
ATOM 751 O O . ILE A 1 93 ? -1.242 3.914 8.673 1.00 98.31 93 ILE A O 1
ATOM 755 N N . VAL A 1 94 ? 0.233 5.591 8.429 1.00 97.94 94 VAL A N 1
ATOM 756 C CA . VAL A 1 94 ? 0.964 5.358 9.687 1.00 97.94 94 VAL A CA 1
ATOM 757 C C . VAL A 1 94 ? 0.040 5.306 10.914 1.00 97.94 94 VAL A C 1
ATOM 759 O O . VAL A 1 94 ? 0.217 4.401 11.731 1.00 97.94 94 VAL A O 1
ATOM 762 N N . PRO A 1 95 ? -0.994 6.162 11.060 1.00 98.38 95 PRO A N 1
ATOM 763 C CA . PRO A 1 95 ? -1.880 6.113 12.228 1.00 98.38 95 PRO A CA 1
ATOM 764 C C . PRO A 1 95 ? -2.678 4.806 12.381 1.00 98.38 95 PRO A C 1
ATOM 766 O O . PRO A 1 95 ? -2.998 4.392 13.501 1.00 98.38 95 PRO A O 1
ATOM 769 N N . VAL A 1 96 ? -3.012 4.145 11.268 1.00 98.38 96 VAL A N 1
ATOM 770 C CA . VAL A 1 96 ? -3.796 2.895 11.258 1.00 98.38 96 VAL A CA 1
ATOM 771 C C . VAL A 1 96 ? -2.959 1.661 10.941 1.00 98.38 96 VAL A C 1
ATOM 773 O O . VAL A 1 96 ? -3.440 0.543 11.122 1.00 98.38 96 VAL A O 1
ATOM 776 N N . GLY A 1 97 ? -1.719 1.841 10.493 1.00 97.62 97 GLY A N 1
ATOM 777 C CA . GLY A 1 97 ? -0.808 0.772 10.121 1.00 97.62 97 GLY A CA 1
ATOM 778 C C . GLY A 1 97 ? -0.449 -0.122 11.306 1.00 97.62 97 GLY A C 1
ATOM 779 O O . GLY A 1 97 ? 0.007 0.360 12.340 1.00 97.62 97 GLY A O 1
ATOM 780 N N . SER A 1 98 ? -0.640 -1.431 11.168 1.00 98.06 98 SER A N 1
ATOM 781 C CA . SER A 1 98 ? 0.020 -2.429 12.021 1.00 98.06 98 SER A CA 1
ATOM 782 C C . SE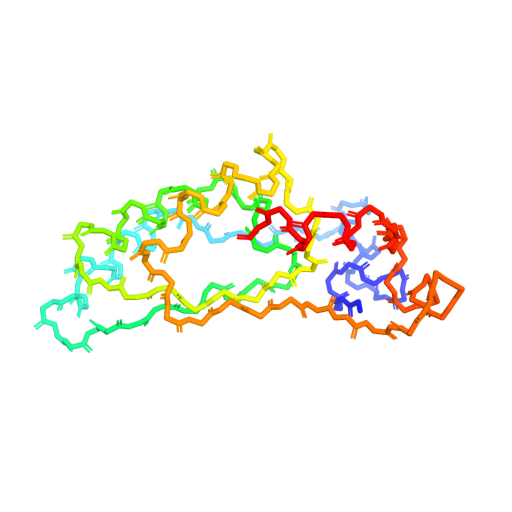R A 1 98 ? 1.350 -2.882 11.429 1.00 98.06 98 SER A C 1
ATOM 784 O O . SER A 1 98 ? 2.283 -3.168 12.173 1.00 98.06 98 SER A O 1
ATOM 786 N N . ASP A 1 99 ? 1.435 -2.945 10.100 1.00 97.56 99 ASP A N 1
ATOM 787 C CA . ASP A 1 99 ? 2.622 -3.357 9.360 1.00 97.56 99 ASP A CA 1
ATOM 788 C C . ASP A 1 99 ? 2.582 -2.764 7.941 1.00 97.56 99 ASP A C 1
ATOM 790 O O . ASP A 1 99 ? 1.594 -2.924 7.219 1.00 97.56 99 ASP A O 1
ATOM 794 N N . VAL A 1 100 ? 3.659 -2.094 7.524 1.00 96.88 100 VAL A N 1
ATOM 795 C CA . VAL A 1 100 ? 3.823 -1.564 6.165 1.00 96.88 100 VAL A CA 1
ATOM 796 C C . VAL A 1 100 ? 5.077 -2.174 5.551 1.00 96.88 100 VAL A C 1
ATOM 798 O O . VAL A 1 100 ? 6.202 -1.860 5.929 1.00 96.88 100 VAL A O 1
ATOM 801 N N . LYS A 1 101 ? 4.874 -3.050 4.567 1.00 95.94 101 LYS A N 1
ATOM 802 C CA . LYS A 1 101 ? 5.938 -3.745 3.840 1.00 95.94 101 LYS A CA 1
ATOM 803 C C . LYS A 1 101 ? 6.166 -3.080 2.496 1.00 95.94 101 LYS A C 1
ATOM 805 O O . LYS A 1 101 ? 5.243 -2.976 1.687 1.00 95.94 101 LYS 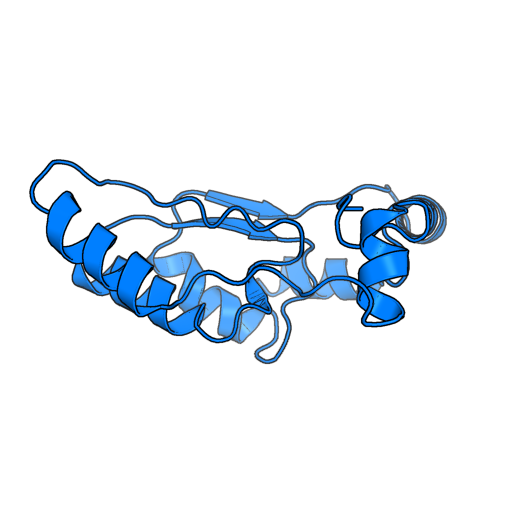A O 1
ATOM 810 N N . LEU A 1 102 ? 7.408 -2.698 2.230 1.00 94.00 102 LEU A N 1
ATOM 811 C CA . LEU A 1 102 ? 7.827 -2.178 0.935 1.00 94.00 102 LEU A CA 1
ATOM 812 C C . LEU A 1 102 ? 8.599 -3.255 0.175 1.00 94.00 102 LEU A C 1
ATOM 814 O O . LEU A 1 102 ? 9.545 -3.851 0.687 1.00 94.00 102 LEU A O 1
ATOM 818 N N . SER A 1 103 ? 8.173 -3.524 -1.054 1.00 91.25 103 SER A N 1
ATOM 819 C CA . SER A 1 103 ? 8.811 -4.520 -1.911 1.00 91.25 103 SER A CA 1
ATOM 820 C C . SER A 1 103 ? 10.097 -3.963 -2.508 1.00 91.25 103 SER A C 1
ATOM 822 O O . SER A 1 103 ? 10.057 -2.984 -3.250 1.00 91.25 103 SER A O 1
ATOM 824 N N . TRP A 1 104 ? 11.211 -4.643 -2.246 1.00 93.00 104 TRP A N 1
ATOM 825 C CA . TRP A 1 104 ? 12.535 -4.277 -2.738 1.00 93.00 104 TRP A CA 1
ATOM 826 C C . TRP A 1 104 ? 13.221 -5.513 -3.323 1.00 93.00 104 TRP A C 1
ATOM 828 O O . TRP A 1 104 ? 13.437 -6.489 -2.610 1.00 93.00 104 TRP A O 1
ATOM 838 N N . ASN A 1 105 ? 13.506 -5.514 -4.629 1.00 92.12 105 ASN A N 1
ATOM 839 C CA . ASN A 1 105 ? 13.953 -6.723 -5.348 1.00 92.12 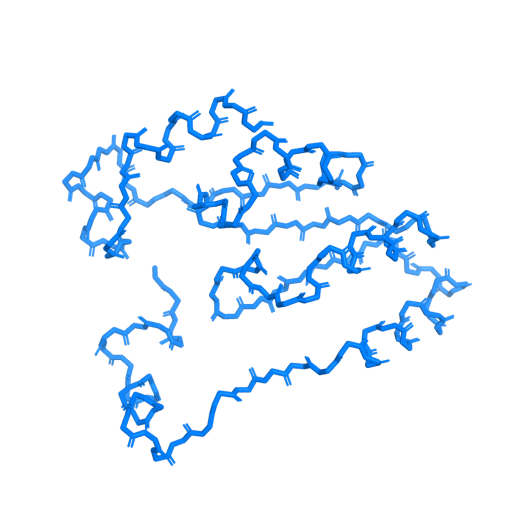105 ASN A CA 1
ATOM 840 C C . ASN A 1 105 ? 15.364 -6.611 -5.946 1.00 92.12 105 ASN A C 1
ATOM 842 O O . ASN A 1 105 ? 15.811 -7.527 -6.635 1.00 92.12 105 ASN A O 1
ATOM 846 N N . GLY A 1 106 ? 16.073 -5.511 -5.698 1.00 92.75 106 GLY A N 1
ATOM 847 C CA . GLY A 1 106 ? 17.471 -5.352 -6.084 1.00 92.75 106 GLY A CA 1
ATOM 848 C C . GLY A 1 106 ? 18.232 -4.496 -5.081 1.00 92.75 106 GLY A C 1
ATOM 849 O O . GLY A 1 106 ? 17.638 -3.701 -4.367 1.00 92.75 106 GLY A O 1
ATOM 850 N N . ALA A 1 107 ? 19.553 -4.646 -5.020 1.00 92.69 107 ALA A N 1
ATOM 851 C CA . ALA A 1 107 ? 20.406 -3.817 -4.159 1.00 92.69 107 ALA A CA 1
ATOM 852 C C . ALA A 1 107 ? 20.838 -2.499 -4.835 1.00 92.69 107 ALA A C 1
ATOM 854 O O . ALA A 1 107 ? 21.482 -1.664 -4.210 1.00 92.69 107 ALA A O 1
ATOM 855 N N . ASN A 1 108 ? 20.528 -2.334 -6.124 1.00 92.88 108 ASN A N 1
ATOM 856 C CA . ASN A 1 108 ? 20.833 -1.153 -6.931 1.00 92.88 108 ASN A CA 1
ATOM 857 C C . ASN A 1 108 ? 19.838 -1.036 -8.102 1.00 92.88 108 ASN A C 1
ATOM 859 O O . ASN A 1 108 ? 19.115 -1.990 -8.406 1.00 92.88 108 ASN A O 1
ATOM 863 N N . GLN A 1 109 ? 19.850 0.105 -8.801 1.00 93.19 109 GLN A N 1
ATOM 864 C CA . GLN A 1 109 ? 18.983 0.353 -9.960 1.00 93.19 109 GLN A CA 1
ATOM 865 C C . GLN A 1 109 ? 19.070 -0.754 -11.018 1.00 93.19 109 GLN A C 1
ATOM 867 O O . GLN A 1 109 ? 18.036 -1.188 -11.531 1.00 93.19 109 GLN A O 1
ATOM 872 N N . SER A 1 110 ? 20.276 -1.229 -11.354 1.00 93.62 110 SER A N 1
ATOM 873 C CA . SER A 1 110 ? 20.450 -2.205 -12.435 1.00 93.62 110 SER A CA 1
ATOM 874 C C . SER A 1 110 ? 19.763 -3.530 -12.115 1.00 93.62 110 SER A C 1
ATOM 876 O O . SER A 1 110 ? 19.016 -4.041 -12.943 1.00 93.62 110 SER A O 1
ATOM 878 N N . THR A 1 111 ? 19.940 -4.052 -10.901 1.00 93.50 111 THR A N 1
ATOM 879 C CA . THR A 1 111 ? 19.300 -5.300 -10.457 1.00 93.50 111 THR A CA 1
ATOM 880 C C . THR A 1 111 ? 17.799 -5.139 -10.236 1.00 93.50 111 THR A C 1
ATOM 882 O O . THR A 1 111 ? 17.028 -5.988 -10.680 1.00 93.50 111 THR A O 1
ATOM 885 N N . GLN A 1 112 ? 17.359 -4.037 -9.620 1.00 92.31 112 GLN A N 1
ATOM 886 C CA . GLN A 1 112 ? 15.938 -3.806 -9.352 1.00 92.31 112 GLN A CA 1
ATOM 887 C C . GLN A 1 112 ? 15.130 -3.699 -10.649 1.00 92.31 112 GLN A C 1
ATOM 889 O O . GLN A 1 112 ? 14.074 -4.322 -10.757 1.00 92.31 112 GLN A O 1
ATOM 894 N N . SER A 1 113 ? 15.652 -3.001 -11.661 1.00 90.44 113 SER A N 1
ATOM 895 C CA . SER A 1 113 ? 14.960 -2.794 -12.945 1.00 90.44 113 SER A CA 1
ATOM 896 C C . SER A 1 113 ? 14.708 -4.088 -13.722 1.00 90.44 113 SER A C 1
ATOM 898 O O . SER A 1 113 ? 13.773 -4.149 -14.519 1.00 90.44 113 SER A O 1
ATOM 900 N N . LEU A 1 114 ? 15.512 -5.135 -13.489 1.00 90.19 114 LEU A N 1
ATOM 901 C CA . LEU A 1 114 ? 15.320 -6.444 -14.124 1.00 90.19 114 LEU A CA 1
ATOM 902 C C . LEU A 1 114 ? 14.061 -7.159 -13.614 1.00 90.19 114 LEU A C 1
ATOM 904 O O . LEU A 1 114 ? 13.462 -7.946 -14.343 1.00 90.19 114 LEU A O 1
ATOM 908 N N . VAL A 1 115 ? 13.659 -6.895 -12.366 1.00 88.12 115 VAL A N 1
ATOM 909 C CA . VAL A 1 115 ? 12.551 -7.593 -11.688 1.00 88.12 115 VAL A CA 1
ATOM 910 C C . VAL A 1 115 ? 11.333 -6.688 -11.499 1.00 88.12 115 VAL A C 1
ATOM 912 O O . VAL A 1 115 ? 10.187 -7.139 -11.578 1.00 88.12 115 VAL A O 1
ATOM 915 N N . MET A 1 116 ? 11.561 -5.408 -11.227 1.00 89.88 116 MET A N 1
ATOM 916 C CA . MET A 1 116 ? 10.553 -4.369 -11.042 1.00 89.88 116 MET A CA 1
ATOM 917 C C . MET A 1 116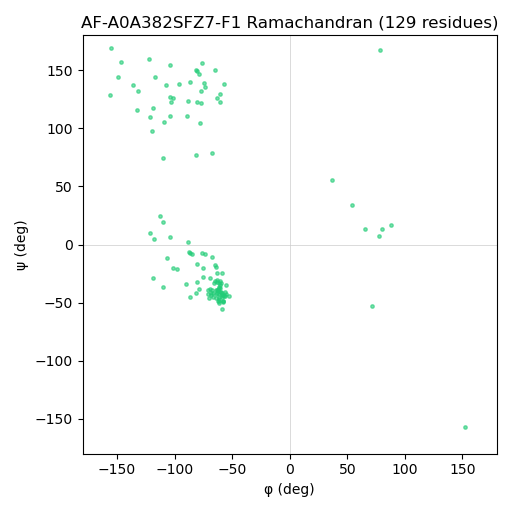 ? 10.626 -3.409 -12.229 1.00 89.88 116 MET A C 1
ATOM 919 O O . MET A 1 116 ? 11.150 -2.306 -12.130 1.00 89.88 116 MET A O 1
ATOM 923 N N . ILE A 1 117 ? 10.131 -3.861 -13.382 1.00 86.75 117 ILE A N 1
ATOM 924 C CA . ILE A 1 117 ? 10.147 -3.066 -14.617 1.00 86.75 117 ILE A CA 1
ATOM 925 C C . ILE A 1 117 ? 9.412 -1.738 -14.383 1.00 86.75 117 ILE A C 1
ATOM 927 O O . ILE A 1 117 ? 8.351 -1.716 -13.756 1.00 86.75 117 ILE A O 1
ATOM 931 N N . ASN A 1 118 ? 9.977 -0.652 -14.917 1.00 85.06 118 ASN A N 1
ATOM 932 C CA . ASN A 1 118 ? 9.515 0.734 -14.757 1.00 85.06 118 ASN A CA 1
ATOM 933 C C . ASN A 1 118 ? 9.599 1.283 -13.324 1.00 85.06 118 ASN A C 1
ATOM 935 O O . ASN A 1 118 ? 9.003 2.318 -13.038 1.00 85.06 118 ASN A O 1
ATOM 939 N N . ASN A 1 119 ? 10.315 0.607 -12.423 1.00 89.44 119 ASN A N 1
ATOM 940 C CA . ASN A 1 119 ? 10.614 1.144 -11.104 1.00 89.44 119 ASN A CA 1
ATOM 941 C C . ASN A 1 119 ? 11.882 2.011 -11.125 1.00 89.44 119 ASN A C 1
ATOM 943 O O . ASN A 1 119 ? 12.879 1.661 -11.760 1.00 89.44 119 ASN A O 1
ATOM 947 N N . ASP A 1 120 ? 11.840 3.116 -10.388 1.00 92.06 120 ASP A N 1
ATOM 948 C CA . ASP A 1 120 ? 12.973 4.007 -10.156 1.00 92.0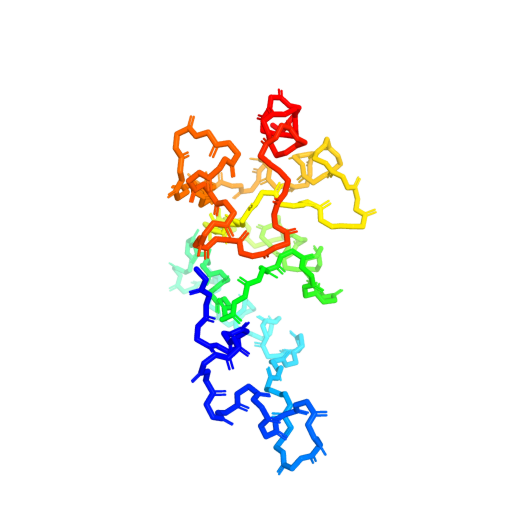6 120 ASP A CA 1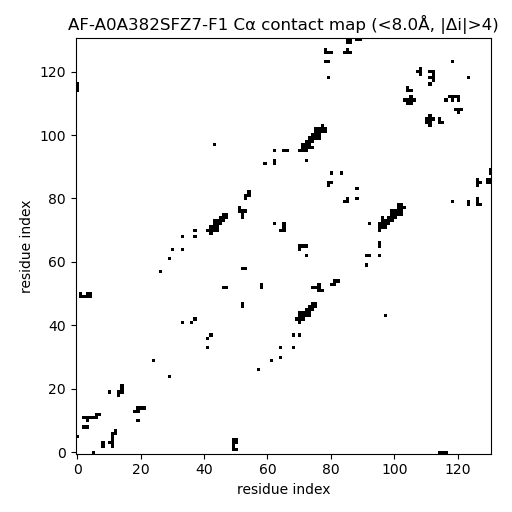
ATOM 949 C C . ASP A 1 120 ? 13.494 3.763 -8.733 1.00 92.06 120 ASP A C 1
ATOM 951 O O . ASP A 1 120 ? 12.803 4.029 -7.751 1.00 92.06 120 ASP A O 1
ATOM 955 N N . PHE A 1 121 ? 14.686 3.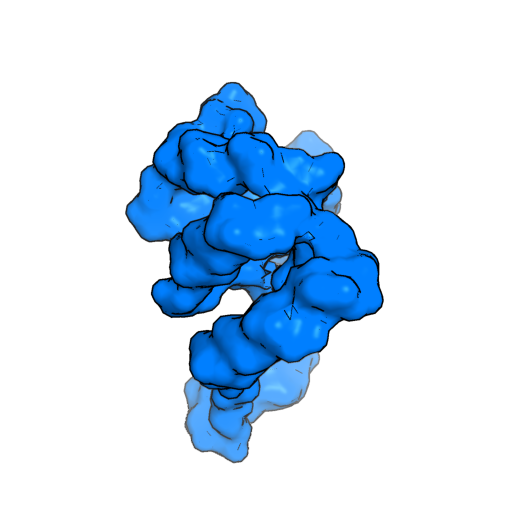175 -8.628 1.00 94.00 121 PHE A N 1
ATOM 956 C CA . PHE A 1 121 ? 15.290 2.762 -7.364 1.00 94.00 121 PHE A CA 1
ATOM 957 C C . PHE A 1 121 ? 15.643 3.966 -6.496 1.00 94.00 121 PHE A C 1
ATOM 959 O O . PHE A 1 121 ? 15.356 3.953 -5.301 1.00 94.00 121 PHE A O 1
ATOM 966 N N . GLU A 1 122 ? 16.257 4.995 -7.084 1.00 94.00 122 GLU A N 1
ATOM 967 C CA . GLU A 1 122 ? 16.694 6.173 -6.333 1.00 94.00 122 GLU A CA 1
ATOM 968 C C . GLU A 1 122 ? 15.483 6.962 -5.848 1.00 94.00 122 GLU A C 1
ATOM 970 O O . GLU A 1 122 ? 15.403 7.305 -4.667 1.00 94.00 122 GLU A O 1
ATOM 975 N N . LYS A 1 123 ? 14.478 7.142 -6.714 1.00 94.56 123 LYS A N 1
ATOM 976 C CA . LYS A 1 123 ? 13.232 7.791 -6.311 1.00 94.56 123 LYS A CA 1
ATOM 977 C C . LYS A 1 123 ? 12.515 7.015 -5.206 1.00 94.56 123 LYS A C 1
ATOM 979 O O . LYS A 1 123 ? 12.114 7.605 -4.208 1.00 94.56 123 LYS A O 1
ATOM 984 N N . ASN A 1 124 ? 12.415 5.692 -5.329 1.00 94.44 124 ASN A N 1
ATOM 985 C CA . ASN A 1 124 ? 11.840 4.856 -4.278 1.00 94.44 124 ASN A CA 1
ATOM 986 C C . ASN A 1 124 ? 12.630 4.944 -2.955 1.00 94.44 124 ASN A C 1
ATOM 988 O O . ASN A 1 124 ? 12.034 4.817 -1.887 1.00 94.44 124 ASN A O 1
ATOM 992 N N . MET A 1 125 ? 13.957 5.132 -2.999 1.00 95.00 125 MET A N 1
ATOM 993 C CA . MET A 1 125 ? 14.785 5.300 -1.796 1.00 95.00 125 MET A CA 1
ATOM 994 C C . MET A 1 125 ? 14.527 6.646 -1.123 1.00 95.00 125 MET A C 1
ATOM 996 O O . MET A 1 125 ? 14.520 6.721 0.103 1.00 95.00 125 MET A O 1
ATOM 1000 N N . GLU A 1 126 ? 14.350 7.711 -1.904 1.00 97.06 126 GLU A N 1
ATOM 1001 C CA . GLU A 1 126 ? 13.919 9.014 -1.391 1.00 97.06 126 GLU A CA 1
ATOM 1002 C C . GLU A 1 126 ? 12.538 8.907 -0.748 1.00 97.06 126 GLU A C 1
ATOM 1004 O O . GLU A 1 126 ? 12.374 9.278 0.410 1.00 97.06 126 GLU A O 1
ATOM 1009 N N . ASP A 1 127 ? 11.580 8.318 -1.460 1.00 97.31 127 ASP A N 1
ATOM 1010 C CA . ASP A 1 127 ? 10.210 8.166 -0.984 1.00 97.31 127 ASP A CA 1
ATOM 1011 C C . ASP A 1 127 ? 10.126 7.303 0.282 1.00 97.31 127 ASP A C 1
ATOM 1013 O O . ASP A 1 127 ? 9.398 7.652 1.204 1.00 97.31 127 ASP A O 1
ATOM 1017 N N . LEU A 1 128 ? 10.916 6.228 0.384 1.00 95.88 128 LEU A N 1
ATOM 1018 C CA . LEU A 1 128 ? 11.019 5.421 1.606 1.00 95.88 128 LEU A CA 1
ATOM 1019 C C . LEU A 1 128 ? 11.591 6.209 2.794 1.00 95.88 128 LEU A C 1
ATOM 1021 O O . LEU A 1 128 ? 11.249 5.910 3.928 1.00 95.88 128 LEU A O 1
ATOM 1025 N N . ARG A 1 129 ? 12.492 7.172 2.566 1.00 97.06 129 ARG A N 1
ATOM 1026 C CA . ARG A 1 129 ? 13.018 8.025 3.649 1.00 97.06 129 ARG A CA 1
ATOM 1027 C C . ARG A 1 129 ? 12.011 9.084 4.087 1.00 97.06 129 ARG A C 1
ATOM 1029 O O . ARG A 1 129 ? 12.104 9.557 5.215 1.00 97.06 129 ARG A O 1
ATOM 1036 N N . THR A 1 130 ? 11.135 9.504 3.178 1.00 97.94 130 THR A N 1
ATOM 1037 C CA . THR A 1 130 ? 10.068 10.471 3.449 1.00 97.94 130 THR A CA 1
ATOM 1038 C C . THR A 1 130 ? 8.875 9.827 4.151 1.00 97.94 130 THR A C 1
ATOM 1040 O O . THR A 1 130 ? 8.276 10.476 5.003 1.00 97.94 130 THR A O 1
ATOM 1043 N N . PHE A 1 131 ? 8.522 8.599 3.766 1.00 96.75 131 PHE A N 1
ATOM 1044 C CA . PHE A 1 131 ? 7.442 7.818 4.369 1.00 96.75 131 PHE A CA 1
ATOM 1045 C C . PHE A 1 131 ? 7.769 7.396 5.808 1.00 96.75 131 PHE A C 1
ATOM 1047 O O . PHE A 1 131 ? 6.868 7.517 6.668 1.00 96.75 131 PHE A O 1
#

InterPro domains:
  IPR007197 Radical SAM [PF04055] (17-126)
  IPR013785 Aldolase-type TIM barrel [G3DSA:3.20.20.70] (1-131)
  IPR058240 Radical SAM superfamily [SSF102114] (20-126)

Organism: NCBI:txid408172

Nearest PDB structures (foldseek):
  7qbu-assembly2_B  TM=6.922E-01  e=2.382E-02  Methanosarcina acetivorans
  7qbv-assembly2_B  TM=6.879E-01  e=2.691E-02  Methanosarcina acetivorans
  7qbv-assembly4_D  TM=6.786E-01  e=3.231E-02  Methanosarcina acetivorans
  7qbt-assembly2_B  TM=6.929E-01  e=4.124E-02  Methanosarcina acetivorans
  4m7t-assembly1_A  TM=6.551E-01  e=2.418E-01  Niallia circulans

Foldseek 3Di:
DFLCCDPPRPNVVCCVVVVDDDDDDDVVVVVVCLVVCLVVPQAEDEPDDSAASLVRPCVLVNLVSCVVSVHAYAYEGQQPNPPQALQSVCVSRVVRHPHYHHDDQDPDPVRRCVPPPPDDPVSSVVSVVND

pLDDT: mean 93.16, std 5.68, range [67.19, 98.56]

Secondary structure (DSSP, 8-state):
--GGG-TT-HHHHHHHTTSSPPP---HHHHHHHHHHHGGGT--EE----SS-GGGSTTHHHHHHHHHHHTPEEEEEE-S--TTTHHHHHHHHHTTTEEEEEEP---SSHHHHHHHSTT--HHHHHHHHHH-

Sequence (131 aa):
MCEEHSPYSPSHQARVKGEKPYRRMEIETIEKIFSECAGNGLREIIPSTMGEPLIYKHMQRIIELCHQYEVKLNLTTNGTFPRLGAENWAELIVPVGSDVKLSWNGANQSTQSLVMINNDFEKNMEDLRTF

Mean predicted aligned error: 3.61 Å